Protein AF-W3RG35-F1 (afdb_monomer_lite)

pLDDT: mean 87.92, std 13.02, range [44.5, 98.06]

Foldseek 3Di:
DDPVVVVVVVVVVCLVCVLVDDPVVNVVVLCVVDPPDPVVSVVVVVVSCVSRVNPPDDPDPPPDD

Structure (mmCIF, N/CA/C/O backbone):
data_AF-W3RG35-F1
#
_entry.id   AF-W3RG35-F1
#
loop_
_atom_site.group_PDB
_atom_site.id
_atom_site.type_symbol
_atom_site.label_atom_id
_atom_site.label_alt_id
_atom_site.label_comp_id
_atom_site.label_asym_id
_atom_site.label_entity_id
_atom_site.label_seq_id
_atom_site.pdbx_PDB_ins_code
_atom_site.Cartn_x
_atom_site.Cartn_y
_atom_site.Cartn_z
_atom_site.occupancy
_atom_site.B_iso_or_equiv
_atom_site.auth_seq_id
_atom_site.auth_comp_id
_atom_site.auth_asym_id
_atom_site.auth_atom_id
_atom_site.pdbx_PDB_model_num
ATOM 1 N N . MET A 1 1 ? 12.629 -16.121 -9.625 1.00 83.62 1 MET A N 1
ATOM 2 C CA . MET A 1 1 ? 11.736 -15.005 -9.259 1.00 83.62 1 MET A CA 1
ATOM 3 C C . MET A 1 1 ? 12.632 -13.873 -8.795 1.00 83.62 1 MET A C 1
ATOM 5 O O . MET A 1 1 ? 13.472 -14.117 -7.938 1.00 83.62 1 MET A O 1
ATOM 9 N N . SER A 1 2 ? 12.571 -12.721 -9.452 1.00 97.62 2 SER A N 1
ATOM 10 C CA . SER A 1 2 ? 13.415 -11.556 -9.158 1.00 97.62 2 SER A CA 1
ATOM 11 C C . SER A 1 2 ? 12.899 -10.791 -7.938 1.00 97.62 2 SER A C 1
ATOM 13 O O . SER A 1 2 ? 11.746 -10.953 -7.552 1.00 97.62 2 SER A O 1
ATOM 15 N N . GLU A 1 3 ? 13.720 -9.941 -7.324 1.00 96.69 3 GLU A N 1
ATOM 16 C CA . GLU A 1 3 ? 13.287 -9.037 -6.244 1.00 96.69 3 GLU A CA 1
ATOM 17 C C . GLU A 1 3 ? 12.060 -8.209 -6.657 1.00 96.69 3 GLU A C 1
ATOM 19 O O . GLU A 1 3 ? 11.042 -8.219 -5.970 1.00 96.69 3 GLU A O 1
ATOM 24 N N . ARG A 1 4 ? 12.093 -7.657 -7.874 1.00 96.69 4 ARG A N 1
ATOM 25 C CA . ARG A 1 4 ? 10.967 -6.947 -8.490 1.00 96.69 4 ARG A CA 1
ATOM 26 C C . ARG A 1 4 ? 9.683 -7.779 -8.551 1.00 96.69 4 ARG A C 1
ATOM 28 O O . ARG A 1 4 ? 8.593 -7.249 -8.345 1.00 96.69 4 ARG A O 1
ATOM 35 N N . ASP A 1 5 ? 9.783 -9.076 -8.842 1.00 97.62 5 ASP A N 1
ATOM 36 C CA . ASP A 1 5 ? 8.606 -9.954 -8.862 1.00 97.62 5 ASP A CA 1
ATOM 37 C C . ASP A 1 5 ? 7.989 -10.078 -7.461 1.00 97.62 5 ASP A C 1
ATOM 39 O O . ASP A 1 5 ? 6.765 -10.047 -7.323 1.00 97.62 5 ASP A O 1
ATOM 43 N N . HIS A 1 6 ? 8.817 -10.164 -6.416 1.00 97.81 6 HIS A N 1
ATOM 44 C CA . HIS A 1 6 ? 8.344 -10.221 -5.032 1.00 97.81 6 HIS A CA 1
ATOM 45 C C . HIS A 1 6 ? 7.681 -8.903 -4.611 1.00 97.81 6 HIS A C 1
ATOM 47 O O . HIS A 1 6 ? 6.583 -8.928 -4.054 1.00 97.81 6 HIS A O 1
ATOM 53 N N . GLU A 1 7 ? 8.284 -7.758 -4.939 1.00 96.38 7 GLU A N 1
ATOM 54 C CA . GLU A 1 7 ? 7.707 -6.431 -4.682 1.00 96.38 7 GLU A CA 1
ATOM 55 C C . GLU A 1 7 ? 6.329 -6.276 -5.336 1.00 96.38 7 GLU A C 1
ATOM 57 O O . GLU A 1 7 ? 5.378 -5.813 -4.703 1.00 96.38 7 GLU A O 1
ATOM 62 N N . LEU A 1 8 ? 6.182 -6.729 -6.587 1.00 96.62 8 LEU A N 1
ATOM 63 C CA . LEU A 1 8 ? 4.904 -6.701 -7.297 1.00 96.62 8 LEU A CA 1
ATOM 64 C C . LEU A 1 8 ? 3.856 -7.605 -6.642 1.00 96.62 8 LEU A C 1
ATOM 66 O O . LEU A 1 8 ? 2.684 -7.226 -6.578 1.00 96.62 8 LEU A O 1
ATOM 70 N N . LEU A 1 9 ? 4.242 -8.790 -6.163 1.00 98.06 9 LEU A N 1
ATOM 71 C CA . LEU A 1 9 ? 3.328 -9.693 -5.461 1.00 98.06 9 LEU A CA 1
ATOM 72 C C . LEU A 1 9 ? 2.843 -9.079 -4.143 1.00 98.06 9 LEU A C 1
ATOM 74 O O . LEU A 1 9 ? 1.635 -9.065 -3.893 1.00 98.06 9 LEU A O 1
ATOM 78 N N . VAL A 1 10 ? 3.753 -8.511 -3.347 1.00 97.44 10 VAL A N 1
ATOM 79 C CA . VAL A 1 10 ? 3.414 -7.839 -2.083 1.00 97.44 10 VAL A CA 1
ATOM 80 C C . VAL A 1 10 ? 2.548 -6.606 -2.341 1.00 97.44 10 VAL A C 1
ATOM 82 O O . VAL A 1 10 ? 1.493 -6.465 -1.725 1.00 97.44 10 VAL A O 1
ATOM 85 N N . GLY A 1 11 ? 2.917 -5.756 -3.304 1.00 96.19 11 GLY A N 1
ATOM 86 C CA . GLY A 1 11 ? 2.141 -4.569 -3.669 1.00 96.19 11 GLY A CA 1
ATOM 87 C C . GLY A 1 11 ? 0.727 -4.913 -4.142 1.00 96.19 11 GLY A C 1
ATOM 88 O O . GLY A 1 11 ? -0.243 -4.269 -3.743 1.00 96.19 11 GLY A O 1
ATOM 89 N N . ARG A 1 12 ? 0.569 -5.987 -4.928 1.00 97.12 12 ARG A N 1
ATOM 90 C CA . ARG A 1 12 ? -0.752 -6.487 -5.347 1.00 97.12 12 ARG A CA 1
ATOM 91 C C . ARG A 1 12 ? -1.576 -7.002 -4.171 1.00 97.12 12 ARG A C 1
ATOM 93 O O . ARG A 1 12 ? -2.781 -6.764 -4.150 1.00 97.12 12 ARG A O 1
ATOM 100 N N . ALA A 1 13 ? -0.962 -7.709 -3.226 1.00 97.81 13 ALA A N 1
ATOM 101 C CA . ALA A 1 13 ? -1.650 -8.197 -2.034 1.00 97.81 13 ALA A CA 1
ATOM 102 C C . ALA A 1 13 ? -2.109 -7.034 -1.141 1.00 97.81 13 ALA A C 1
ATOM 104 O O . ALA A 1 13 ? -3.291 -6.959 -0.806 1.00 97.81 13 ALA A O 1
ATOM 105 N N . ALA A 1 14 ? -1.216 -6.084 -0.847 1.00 96.81 14 ALA A N 1
ATOM 106 C CA . ALA A 1 14 ? -1.529 -4.882 -0.075 1.00 96.81 14 ALA A CA 1
ATOM 107 C C . ALA A 1 14 ? -2.664 -4.075 -0.718 1.00 96.81 14 ALA A C 1
ATOM 109 O O . ALA A 1 14 ? -3.587 -3.644 -0.037 1.00 96.81 14 ALA A O 1
ATOM 110 N N . LEU A 1 15 ? -2.645 -3.941 -2.046 1.00 96.69 15 LEU A N 1
ATOM 111 C CA . LEU A 1 15 ? -3.687 -3.247 -2.789 1.00 96.69 15 LEU A CA 1
ATOM 112 C C . LEU A 1 15 ? -5.046 -3.967 -2.742 1.00 96.69 15 LEU A C 1
ATOM 114 O O . LEU A 1 15 ? -6.077 -3.310 -2.768 1.00 96.69 15 LEU A O 1
ATOM 118 N N . ARG A 1 16 ? -5.091 -5.303 -2.682 1.00 95.94 16 ARG A N 1
ATOM 119 C CA . ARG A 1 16 ? -6.365 -6.031 -2.508 1.00 95.94 16 ARG A CA 1
ATOM 120 C C . ARG A 1 16 ? -6.933 -5.839 -1.106 1.00 95.94 16 ARG A C 1
ATOM 122 O O . ARG A 1 16 ? -8.136 -5.660 -0.970 1.00 95.94 16 ARG A O 1
ATOM 129 N N . LEU A 1 17 ? -6.060 -5.849 -0.103 1.00 96.00 17 LEU A N 1
ATOM 130 C CA . LEU A 1 17 ? -6.419 -5.750 1.312 1.00 96.00 17 LEU A CA 1
ATOM 131 C C . LEU A 1 17 ? -6.532 -4.306 1.809 1.00 96.00 17 LEU A C 1
ATOM 133 O O . LEU A 1 17 ? -6.845 -4.095 2.973 1.00 96.00 17 LEU A O 1
ATOM 137 N N . TRP A 1 18 ? -6.281 -3.305 0.960 1.00 95.94 18 TRP A N 1
ATOM 138 C CA . TRP A 1 18 ? -6.105 -1.912 1.375 1.00 95.94 18 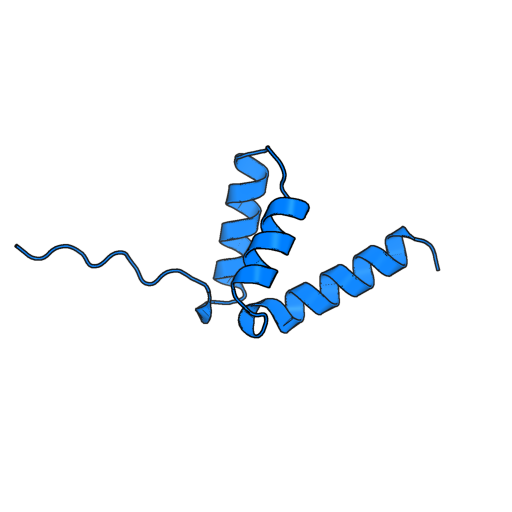TRP A CA 1
ATOM 139 C C . TRP A 1 18 ? -7.207 -1.407 2.310 1.00 95.94 18 TRP A C 1
ATOM 141 O O . TRP A 1 18 ? -6.908 -0.882 3.376 1.00 95.94 18 TRP A O 1
ATOM 151 N N . GLY A 1 19 ? -8.478 -1.621 1.954 1.00 92.38 19 GLY A N 1
ATOM 152 C CA . GLY A 1 19 ? -9.625 -1.191 2.764 1.00 92.38 19 GLY A CA 1
ATOM 153 C C . GLY A 1 19 ? -9.785 -1.912 4.111 1.00 92.38 19 GLY A C 1
ATOM 154 O O . GLY A 1 19 ? -10.543 -1.436 4.953 1.00 92.38 19 GLY A O 1
ATOM 155 N N . GLU A 1 20 ? -9.092 -3.033 4.312 1.00 94.19 20 GLU A N 1
ATOM 156 C CA . GLU A 1 20 ? -9.056 -3.816 5.555 1.00 94.19 20 GLU A CA 1
ATOM 157 C C . GLU A 1 20 ? -7.839 -3.466 6.423 1.00 94.19 20 GLU A C 1
ATOM 159 O O . GLU A 1 20 ? -7.839 -3.727 7.626 1.00 94.19 20 GLU A O 1
ATOM 164 N N . LEU A 1 21 ? -6.797 -2.867 5.833 1.00 94.81 21 LEU A N 1
ATOM 165 C CA . LEU A 1 21 ? -5.602 -2.468 6.569 1.00 94.81 21 LEU A CA 1
ATOM 166 C C . LEU A 1 21 ? -5.939 -1.376 7.597 1.00 94.81 21 LEU A C 1
ATOM 168 O O . LEU A 1 21 ? -6.696 -0.452 7.283 1.00 94.81 21 LEU A O 1
ATOM 172 N N . PRO A 1 22 ? -5.329 -1.410 8.798 1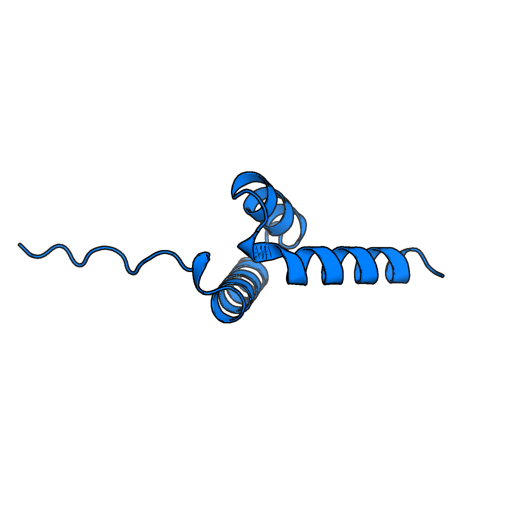.00 94.88 22 PRO A N 1
ATOM 173 C CA . PRO A 1 22 ? -5.407 -0.298 9.732 1.00 94.88 22 PRO A CA 1
ATOM 174 C C . PRO A 1 22 ? -4.933 0.999 9.076 1.00 94.88 22 PRO A C 1
ATOM 176 O O . PRO A 1 22 ? -3.970 1.001 8.307 1.00 94.88 22 PRO A O 1
ATOM 179 N N . ARG A 1 23 ? -5.573 2.116 9.427 1.00 92.50 23 ARG A N 1
ATOM 180 C CA . ARG A 1 23 ? -5.275 3.435 8.851 1.00 92.50 23 ARG A CA 1
ATOM 181 C C . ARG A 1 23 ? -3.789 3.802 8.921 1.00 92.50 23 ARG A C 1
ATOM 183 O O . ARG A 1 23 ? -3.234 4.254 7.931 1.00 92.50 23 ARG A O 1
ATOM 190 N N . GLU A 1 24 ? -3.136 3.548 10.051 1.00 95.38 24 GLU A N 1
ATOM 191 C CA . GLU A 1 24 ? -1.700 3.813 10.222 1.00 95.38 24 GLU A CA 1
ATOM 192 C C . GLU A 1 24 ? -0.838 3.054 9.195 1.00 95.38 24 GLU A C 1
ATOM 194 O O . GLU A 1 24 ? 0.162 3.570 8.701 1.00 95.38 24 GLU A O 1
ATOM 199 N N . ILE A 1 25 ? -1.232 1.827 8.836 1.00 96.12 25 ILE A N 1
ATOM 200 C CA . ILE A 1 25 ? -0.525 1.018 7.837 1.00 96.12 25 ILE A CA 1
ATOM 201 C C . ILE A 1 25 ? -0.788 1.549 6.427 1.00 96.12 25 ILE A C 1
ATOM 203 O O . ILE A 1 25 ? 0.142 1.608 5.626 1.00 96.12 25 ILE A O 1
ATOM 207 N N . 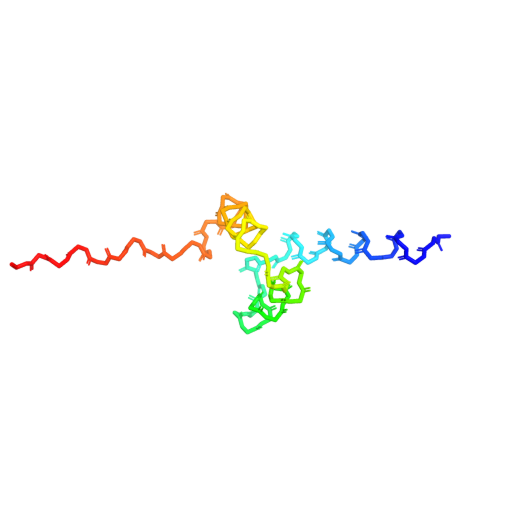GLN A 1 26 ? -2.019 1.981 6.132 1.00 95.38 26 GLN A N 1
ATOM 208 C CA . GLN A 1 26 ? -2.334 2.668 4.876 1.00 95.38 26 GLN A CA 1
ATOM 209 C C . GLN A 1 26 ? -1.464 3.925 4.711 1.00 95.38 26 GLN A C 1
ATOM 211 O O . GLN A 1 26 ? -0.821 4.096 3.679 1.00 95.38 26 GLN A O 1
ATOM 216 N N . GLU A 1 27 ? -1.378 4.767 5.743 1.00 94.12 27 GLU A N 1
ATOM 217 C CA . GLU A 1 27 ? -0.577 5.999 5.731 1.00 94.12 27 GLU A CA 1
ATOM 218 C C . GLU A 1 27 ? 0.916 5.698 5.524 1.00 94.12 27 GLU A C 1
ATOM 220 O O . GLU A 1 27 ? 1.529 6.250 4.610 1.00 94.12 27 GLU A O 1
ATOM 225 N N . LYS A 1 28 ? 1.484 4.738 6.269 1.00 96.19 28 LYS A N 1
ATOM 226 C CA . LYS A 1 28 ? 2.887 4.313 6.104 1.00 96.19 28 LYS A CA 1
ATOM 227 C C . LYS A 1 28 ? 3.189 3.793 4.697 1.00 96.19 28 LYS A C 1
ATOM 229 O O . LYS A 1 28 ? 4.203 4.171 4.107 1.00 96.19 28 LYS A O 1
ATOM 234 N N . LEU A 1 29 ? 2.327 2.936 4.143 1.00 95.62 29 LEU A N 1
ATOM 235 C CA . LEU A 1 29 ? 2.494 2.408 2.784 1.00 95.62 29 LEU A CA 1
ATOM 236 C C . LEU A 1 29 ? 2.407 3.522 1.736 1.00 95.62 29 LEU A C 1
ATOM 238 O O . LEU A 1 29 ? 3.209 3.548 0.804 1.00 95.62 29 LEU A O 1
ATOM 242 N N . PHE A 1 30 ? 1.466 4.451 1.902 1.00 94.75 30 PHE A N 1
ATOM 243 C CA . PHE A 1 30 ? 1.282 5.579 0.996 1.00 94.75 30 PHE A CA 1
ATOM 244 C C . PHE A 1 30 ? 2.494 6.517 0.991 1.00 94.75 30 PHE A C 1
ATOM 246 O O . PHE A 1 30 ? 3.012 6.863 -0.070 1.00 94.75 30 PHE A O 1
ATOM 253 N N . GLU A 1 31 ? 2.980 6.905 2.172 1.00 93.75 31 GLU A N 1
ATOM 254 C CA . GLU A 1 31 ? 4.160 7.763 2.309 1.00 93.75 31 GLU A CA 1
ATOM 255 C C . GLU A 1 31 ? 5.424 7.106 1.752 1.00 93.75 31 GLU A C 1
ATOM 257 O O . GLU A 1 31 ? 6.223 7.781 1.103 1.00 93.75 31 GLU A O 1
ATOM 262 N N . THR A 1 32 ? 5.569 5.792 1.941 1.00 94.00 32 THR A N 1
ATOM 263 C CA . THR A 1 32 ? 6.694 5.018 1.395 1.00 94.00 32 THR A CA 1
ATOM 264 C C . THR A 1 32 ? 6.633 4.918 -0.130 1.00 94.00 32 THR A C 1
ATOM 266 O O . THR A 1 32 ? 7.667 4.999 -0.788 1.00 94.00 32 THR A O 1
ATOM 269 N N . ALA A 1 33 ? 5.438 4.756 -0.707 1.00 91.62 33 ALA A N 1
ATOM 270 C CA . ALA A 1 33 ? 5.252 4.610 -2.151 1.00 91.62 33 ALA A CA 1
ATOM 271 C C . ALA A 1 33 ? 5.363 5.937 -2.921 1.00 91.62 33 ALA A C 1
ATOM 273 O O . ALA A 1 33 ? 5.715 5.930 -4.099 1.00 91.62 33 ALA A O 1
ATOM 274 N N . ALA A 1 34 ? 5.061 7.068 -2.277 1.00 89.00 34 ALA A N 1
ATOM 275 C CA . ALA A 1 34 ? 5.073 8.389 -2.903 1.00 89.00 34 ALA A CA 1
ATOM 276 C C . ALA A 1 34 ? 5.772 9.453 -2.027 1.00 89.00 34 ALA A C 1
ATOM 278 O O . ALA A 1 34 ? 5.132 10.417 -1.569 1.00 89.00 34 ALA A O 1
ATOM 279 N N . PRO A 1 35 ? 7.089 9.315 -1.774 1.00 78.56 35 PRO A N 1
ATOM 280 C CA . PRO A 1 35 ? 7.840 10.313 -1.038 1.00 78.56 35 PRO A CA 1
ATOM 281 C C . PRO A 1 35 ? 8.149 11.501 -1.961 1.00 78.56 35 PRO A C 1
ATOM 283 O O . PRO A 1 35 ? 8.942 11.386 -2.888 1.00 78.56 35 PRO A O 1
ATOM 286 N N . ARG A 1 36 ? 7.583 12.675 -1.651 1.00 80.88 36 ARG A N 1
ATOM 287 C CA . ARG A 1 36 ? 8.001 14.000 -2.172 1.00 80.88 36 ARG A CA 1
ATOM 288 C C . ARG A 1 36 ? 7.602 14.395 -3.607 1.00 80.88 36 ARG A C 1
ATOM 290 O O . ARG A 1 36 ? 8.043 15.450 -4.049 1.00 80.88 36 ARG A O 1
ATOM 297 N N . ASP A 1 37 ? 6.756 13.634 -4.298 1.00 88.75 37 ASP A N 1
ATOM 298 C CA . ASP A 1 37 ? 6.147 14.061 -5.572 1.00 88.75 37 ASP A CA 1
ATOM 299 C C . ASP A 1 37 ? 4.635 14.268 -5.398 1.00 88.75 37 ASP A C 1
ATOM 301 O O . ASP A 1 37 ? 3.880 13.309 -5.216 1.00 88.75 37 ASP A O 1
ATOM 305 N N . ASP A 1 38 ? 4.191 15.526 -5.438 1.00 89.38 38 ASP A N 1
ATOM 306 C CA . ASP A 1 38 ? 2.790 15.896 -5.213 1.00 89.38 38 ASP A CA 1
ATOM 307 C C . ASP A 1 38 ? 1.843 15.333 -6.281 1.00 89.38 38 ASP A C 1
ATOM 309 O O . ASP A 1 38 ? 0.713 14.955 -5.958 1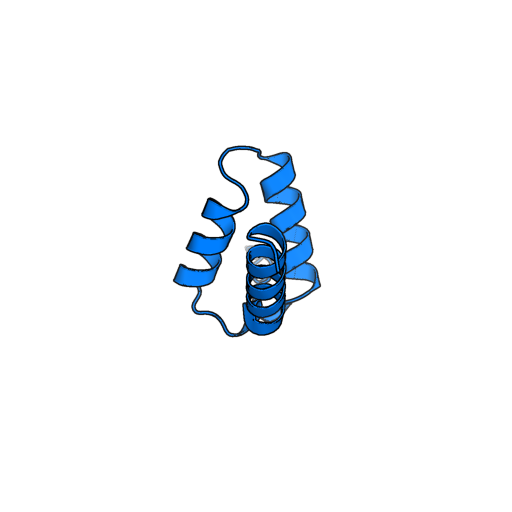.00 89.38 38 ASP A O 1
ATOM 313 N N . GLN A 1 39 ? 2.298 15.205 -7.531 1.00 92.44 39 GLN A N 1
ATOM 314 C CA . GLN A 1 39 ? 1.488 14.641 -8.609 1.00 92.44 39 GLN A CA 1
ATOM 315 C C . GLN A 1 39 ? 1.311 13.133 -8.421 1.00 92.44 39 GLN A C 1
ATOM 317 O O . GLN A 1 39 ? 0.198 12.618 -8.555 1.00 92.44 39 GLN A O 1
ATOM 322 N N . VAL A 1 40 ? 2.386 12.419 -8.077 1.00 92.25 40 VAL A N 1
ATOM 323 C CA . VAL A 1 40 ? 2.331 10.976 -7.790 1.00 92.25 40 VAL A CA 1
ATOM 324 C C . VAL A 1 40 ? 1.454 10.711 -6.571 1.00 92.25 40 VAL A C 1
ATOM 326 O O . VAL A 1 40 ? 0.602 9.822 -6.617 1.00 92.25 40 VAL A O 1
ATOM 329 N N . ARG A 1 41 ? 1.599 11.509 -5.507 1.00 94.50 41 ARG A N 1
ATOM 330 C CA . ARG A 1 41 ? 0.755 11.421 -4.307 1.00 94.50 41 ARG A CA 1
ATOM 331 C C . ARG A 1 41 ? -0.714 11.632 -4.649 1.00 94.50 41 ARG A C 1
ATOM 333 O O . ARG A 1 41 ? -1.544 10.807 -4.278 1.00 94.50 41 ARG A O 1
ATOM 340 N N . HIS A 1 42 ? -1.037 12.697 -5.380 1.00 93.75 42 HIS A N 1
ATOM 341 C CA . HIS A 1 42 ? -2.410 12.981 -5.789 1.00 93.75 42 HIS A CA 1
ATOM 342 C C . HIS A 1 42 ? -3.012 11.819 -6.589 1.00 93.75 42 HIS A C 1
ATOM 344 O O . HIS A 1 42 ? -4.064 11.296 -6.222 1.00 93.75 42 HIS A O 1
ATOM 350 N N . ASN A 1 43 ? -2.311 11.365 -7.631 1.00 94.88 43 ASN A N 1
ATOM 351 C CA . ASN A 1 43 ? -2.779 10.284 -8.496 1.00 94.88 43 ASN A CA 1
ATOM 352 C C . ASN A 1 43 ? -2.989 8.976 -7.719 1.00 94.88 43 ASN A C 1
ATOM 354 O O . ASN A 1 43 ? -3.993 8.290 -7.914 1.00 94.88 43 ASN A O 1
ATOM 358 N N . LEU A 1 44 ? -2.065 8.637 -6.812 1.00 94.31 44 LEU A N 1
ATOM 359 C CA . LEU A 1 44 ? -2.170 7.438 -5.985 1.00 94.31 44 LEU A CA 1
ATOM 360 C C . LEU A 1 44 ? -3.352 7.528 -5.009 1.00 94.31 44 LEU A C 1
ATOM 362 O O . LEU A 1 44 ? -4.064 6.541 -4.831 1.00 94.31 44 LEU A O 1
ATOM 366 N N . ALA A 1 45 ? -3.592 8.696 -4.408 1.00 93.12 45 ALA A N 1
ATOM 367 C CA . ALA A 1 45 ? -4.709 8.896 -3.486 1.00 93.12 45 ALA A CA 1
ATOM 368 C C . ALA A 1 45 ? -6.056 8.723 -4.198 1.00 93.12 45 ALA A C 1
ATOM 370 O O . ALA A 1 45 ? -6.900 7.960 -3.731 1.00 93.12 45 ALA A O 1
ATOM 371 N N . VAL A 1 46 ? -6.228 9.365 -5.360 1.00 93.31 46 VAL A N 1
ATOM 372 C CA . VAL A 1 46 ? -7.436 9.229 -6.192 1.00 93.31 46 VAL A CA 1
ATOM 373 C C . VAL A 1 46 ? -7.690 7.760 -6.529 1.00 93.31 46 VAL A C 1
ATOM 375 O O . VAL A 1 46 ? -8.760 7.234 -6.229 1.00 93.31 46 VAL A O 1
ATOM 378 N N . PHE A 1 47 ? -6.678 7.064 -7.045 1.00 94.69 47 PHE A N 1
ATOM 379 C CA . PHE A 1 47 ? -6.773 5.650 -7.406 1.00 94.69 47 PHE A CA 1
ATOM 380 C C . PHE A 1 47 ? -7.163 4.735 -6.233 1.00 94.69 47 PHE A C 1
ATOM 382 O O . PHE A 1 47 ? -7.967 3.812 -6.392 1.00 94.69 47 PHE A O 1
ATOM 389 N N . LEU A 1 48 ? -6.592 4.966 -5.047 1.00 94.44 48 LEU A N 1
ATOM 390 C CA . LEU A 1 48 ? -6.908 4.181 -3.853 1.00 94.44 48 LEU A CA 1
ATOM 391 C C . LEU A 1 48 ? -8.336 4.446 -3.366 1.00 94.44 48 LEU A C 1
ATOM 393 O O . LEU A 1 48 ? -9.016 3.501 -2.966 1.00 94.44 48 LEU A O 1
ATOM 397 N N . HIS A 1 49 ? -8.811 5.690 -3.435 1.00 91.94 49 HIS A N 1
ATOM 398 C CA . HIS A 1 49 ? -10.180 6.043 -3.058 1.00 91.94 49 HIS A CA 1
ATOM 399 C C . HIS A 1 49 ? -11.225 5.490 -4.034 1.00 91.94 49 HIS A C 1
ATOM 401 O O . HIS A 1 49 ? -12.241 4.962 -3.585 1.00 91.94 49 HIS A O 1
ATOM 407 N N . GLU A 1 50 ? -10.967 5.536 -5.345 1.00 90.94 50 GLU A N 1
ATOM 408 C CA . GLU A 1 50 ? -11.846 4.935 -6.361 1.00 90.94 50 GLU A CA 1
ATOM 409 C C . GLU A 1 50 ? -12.011 3.426 -6.149 1.00 90.94 50 GLU A C 1
ATOM 411 O O . GLU A 1 50 ? -13.112 2.884 -6.255 1.00 90.94 50 GLU A O 1
ATOM 416 N N . ARG A 1 51 ? -10.917 2.733 -5.813 1.00 90.88 51 ARG A N 1
ATOM 417 C CA . ARG A 1 51 ? -10.936 1.284 -5.584 1.00 90.88 51 ARG A CA 1
ATOM 418 C C . ARG A 1 51 ? -11.477 0.892 -4.211 1.00 90.88 51 ARG A C 1
ATOM 420 O O . ARG A 1 51 ? -12.059 -0.182 -4.062 1.00 90.88 51 ARG A O 1
ATOM 427 N N . HIS A 1 52 ? -11.272 1.735 -3.205 1.00 89.31 52 HIS A N 1
ATOM 428 C CA . HIS A 1 52 ? -11.668 1.469 -1.827 1.00 89.31 52 HIS A CA 1
ATOM 429 C C . HIS A 1 52 ? -12.538 2.616 -1.293 1.00 89.31 52 HIS A C 1
ATOM 431 O O . HIS A 1 52 ? -12.082 3.387 -0.453 1.00 89.31 52 HIS A O 1
ATOM 437 N N . PRO A 1 53 ? -13.824 2.707 -1.688 1.00 81.88 53 PRO A N 1
ATOM 438 C CA . PRO A 1 53 ? -14.694 3.829 -1.317 1.00 81.88 53 PRO A CA 1
ATOM 439 C C . PRO A 1 53 ? -14.836 4.065 0.194 1.00 81.88 53 PRO A C 1
ATOM 441 O O . PRO A 1 53 ? -15.121 5.175 0.623 1.00 81.88 53 PRO A O 1
ATOM 444 N N . ARG A 1 54 ? -14.604 3.040 1.028 1.00 79.56 54 ARG A N 1
ATOM 445 C CA . ARG A 1 54 ? -14.618 3.153 2.501 1.00 79.56 54 ARG A CA 1
ATOM 446 C C . ARG A 1 54 ? -13.449 3.959 3.072 1.00 79.56 54 ARG A C 1
ATOM 448 O O . ARG A 1 54 ? -13.524 4.379 4.222 1.00 79.56 54 ARG A O 1
ATOM 455 N N . THR A 1 55 ? -12.370 4.123 2.309 1.00 78.00 55 THR A N 1
ATOM 456 C CA . THR A 1 55 ? -11.211 4.947 2.681 1.00 78.00 55 THR A CA 1
ATOM 457 C C . THR A 1 55 ? -11.292 6.343 2.076 1.00 78.00 55 THR A C 1
ATOM 459 O O . THR A 1 55 ? -10.479 7.195 2.426 1.00 78.00 55 THR A O 1
ATOM 462 N N . ALA A 1 56 ? -12.262 6.599 1.189 1.00 73.94 56 ALA A N 1
ATOM 463 C CA . ALA A 1 56 ? -12.580 7.957 0.786 1.00 73.94 56 ALA A CA 1
ATOM 464 C C . ALA A 1 56 ? -13.023 8.719 2.035 1.00 73.94 56 ALA A C 1
ATOM 466 O O . ALA A 1 56 ? -13.899 8.269 2.780 1.00 73.94 56 ALA A O 1
ATOM 467 N N . HIS A 1 57 ? -12.394 9.865 2.290 1.00 66.56 57 HIS A N 1
ATOM 468 C CA . HIS A 1 57 ? -12.882 10.746 3.336 1.00 66.56 57 HIS A CA 1
ATOM 469 C C . HIS A 1 57 ? -14.350 11.069 3.034 1.00 66.56 57 HIS A C 1
ATOM 471 O O . HIS A 1 57 ? -14.657 11.400 1.883 1.00 66.56 57 HIS A O 1
ATOM 477 N N . PRO A 1 58 ? -15.265 10.978 4.020 1.00 59.81 58 PRO A N 1
ATOM 478 C CA . PRO A 1 58 ? -16.602 11.507 3.818 1.00 59.81 58 PRO A CA 1
ATOM 479 C C . PRO A 1 58 ? -16.457 12.954 3.332 1.00 59.81 58 PRO A C 1
ATOM 481 O O . PRO A 1 58 ? -15.542 13.650 3.801 1.00 59.81 58 PRO A O 1
ATOM 484 N N . PRO A 1 59 ? -17.290 13.405 2.373 1.00 58.56 59 PRO A N 1
ATOM 485 C CA . PRO A 1 59 ? -17.253 14.794 1.944 1.00 58.56 59 PRO A CA 1
ATOM 486 C C . PRO A 1 59 ? -17.269 15.661 3.200 1.00 58.56 59 PRO A C 1
ATOM 488 O O . PRO A 1 59 ? -18.051 15.391 4.118 1.00 58.56 59 PRO A O 1
ATOM 491 N N . LYS A 1 60 ? -16.344 16.633 3.281 1.00 54.94 60 LYS A N 1
ATOM 492 C CA . LYS A 1 60 ? -16.299 17.578 4.405 1.00 54.94 60 LYS A CA 1
ATOM 493 C C . LYS A 1 60 ? -17.737 18.027 4.662 1.00 54.94 60 LYS A C 1
ATOM 495 O O . LYS A 1 60 ? -18.369 18.435 3.685 1.00 54.94 60 LYS A O 1
ATOM 500 N N . PRO A 1 61 ? -18.255 17.932 5.902 1.00 59.25 61 PRO A N 1
ATOM 501 C CA . PRO A 1 61 ? -19.579 18.442 6.208 1.00 59.25 61 PRO A CA 1
ATOM 502 C C . PRO A 1 61 ? -19.647 19.859 5.655 1.00 59.25 61 PRO A C 1
ATOM 504 O O . PRO A 1 61 ? -18.853 20.715 6.052 1.00 59.25 61 PRO A O 1
ATOM 507 N N . THR A 1 62 ? -20.511 20.083 4.667 1.00 62.66 62 THR A N 1
ATOM 508 C CA . THR A 1 62 ? -20.851 21.435 4.257 1.00 62.66 62 THR A CA 1
ATOM 509 C C . THR A 1 62 ? -2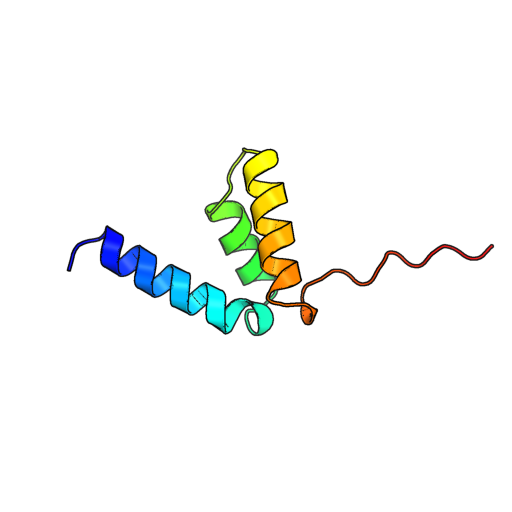1.410 22.073 5.512 1.00 62.66 62 THR A C 1
ATOM 511 O O . THR A 1 62 ? -22.424 21.620 6.043 1.00 62.66 62 THR A O 1
ATOM 514 N N . ALA A 1 63 ? -20.671 23.034 6.065 1.00 62.00 63 ALA A N 1
ATOM 515 C CA . ALA A 1 63 ? -21.133 23.806 7.198 1.00 62.00 63 ALA A CA 1
ATOM 516 C C . ALA A 1 63 ? -22.420 24.504 6.751 1.00 62.00 63 ALA A C 1
ATOM 518 O O . ALA A 1 63 ? -22.384 25.484 6.015 1.00 62.00 63 ALA A O 1
ATOM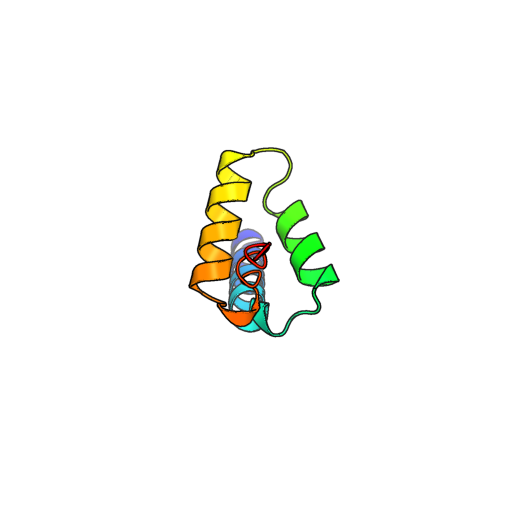 519 N N . PHE A 1 64 ? -23.562 23.929 7.116 1.00 59.16 64 PHE A N 1
ATOM 520 C CA . PHE A 1 64 ? -24.829 24.629 7.084 1.00 59.16 64 PHE A CA 1
ATOM 521 C C . PHE A 1 64 ? -24.843 25.548 8.305 1.00 59.16 64 PHE A C 1
ATOM 523 O O . PHE A 1 64 ? -25.105 25.077 9.412 1.00 59.16 64 PHE A O 1
ATOM 530 N N . ALA A 1 65 ? -24.503 26.819 8.092 1.00 44.50 65 ALA A N 1
ATOM 531 C CA . ALA A 1 65 ? -24.990 27.986 8.832 1.00 44.50 65 ALA A CA 1
ATOM 532 C C . ALA A 1 65 ? -24.569 29.263 8.094 1.00 44.50 65 ALA A C 1
ATOM 534 O O . ALA A 1 65 ? -23.347 29.445 7.895 1.00 44.50 65 ALA A O 1
#

Radius of gyration: 14.41 Å; chains: 1; bounding box: 38×43×20 Å

Sequence (65 aa):
MSERDHELLVGRAALRLWGELPREIQEKLFETAAPRDDQVRHNLAVFLHERHPRTAHPPKPTAFA

Secondary structure (DSSP, 8-state):
--HHHHHHHHHHHHHHHGGGS-HHHHHHHHHHHSSS-HHHHHHHHHHHHHH-GGGSPPP------